Protein AF-A0A8S3EG50-F1 (afdb_monomer)

Sequence (55 aa):
MKFQETQKLLERGQIEESTSPWSSPIVLVKKKDKTMRFCIDYRRLNAITIKDAFP

Organism: NCBI:txid392030
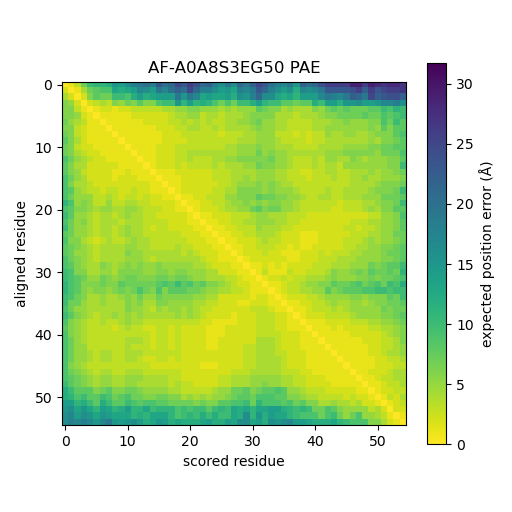
Foldseek 3Di:
DDPPVVVVCVVVVVDDDDPDPDDFDWDWDQDPVRDIDTDTPCVVVVVPDDDPDDD

Solvent-accessible surface area (backbone atoms only — not comparable to full-atom values): 3849 Å² total; per-residue (Å²): 136,83,64,66,64,58,54,53,35,41,76,69,66,76,50,78,92,78,88,62,97,72,86,65,58,79,44,83,42,77,43,95,87,72,46,77,41,88,40,70,56,49,66,73,55,62,72,74,49,83,82,87,80,80,134

InterPro domains:
  IPR043502 DNA/RNA polymerase superfamily [SSF56672] (5-55)
  IPR053134 RNA-directed DNA polymerase homolog [PTHR24559] (5-55)

Secondary structure (DSSP, 8-state):
---HHHHHHHHTTS------S----EEEEE-TTS-EEEEE--HHHHHHSPP----

pLDDT: mean 89.33, std 10.83, range [42.12, 96.25]

Mean predicted aligned error: 5.04 Å

Structure (mmCIF, N/CA/C/O backbone):
data_AF-A0A8S3EG50-F1
#
_entry.id   AF-A0A8S3EG50-F1
#
loop_
_atom_site.group_PDB
_atom_site.id
_atom_site.type_symbol
_atom_site.label_atom_id
_atom_site.label_alt_id
_atom_site.label_comp_id
_atom_site.label_asym_id
_atom_site.label_entity_id
_atom_site.label_seq_id
_atom_site.pdbx_PDB_ins_code
_atom_site.Cartn_x
_atom_site.Cartn_y
_atom_site.Cartn_z
_atom_site.occupancy
_atom_site.B_iso_or_equiv
_atom_site.auth_seq_id
_atom_site.auth_comp_id
_atom_site.auth_asym_id
_atom_site.auth_atom_id
_atom_site.pdbx_PDB_model_num
ATOM 1 N N . MET A 1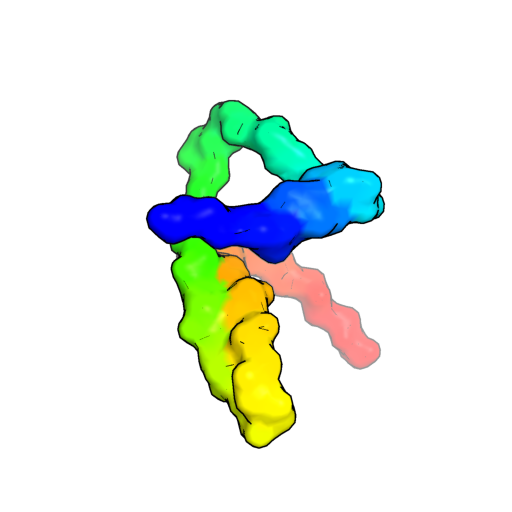 1 ? -14.527 16.461 8.769 1.00 42.22 1 MET A N 1
ATOM 2 C CA . MET A 1 1 ? -14.404 14.999 8.564 1.00 42.22 1 MET A CA 1
ATOM 3 C C . MET A 1 1 ? -13.068 14.544 9.128 1.00 42.22 1 MET A C 1
ATOM 5 O O . MET A 1 1 ? -12.047 14.858 8.540 1.00 42.22 1 MET A O 1
ATOM 9 N N . LYS A 1 2 ? -13.049 13.874 10.285 1.00 42.12 2 LYS A N 1
ATOM 10 C CA . LYS A 1 2 ? -11.844 13.184 10.770 1.00 42.12 2 LYS A CA 1
ATOM 11 C C . LYS A 1 2 ? -11.906 11.751 10.250 1.00 42.12 2 LYS A C 1
ATOM 13 O O . LYS A 1 2 ? -12.849 11.034 10.577 1.00 42.12 2 LYS A O 1
ATOM 18 N N . PHE A 1 3 ? -10.937 11.342 9.438 1.00 63.72 3 PHE A N 1
ATOM 19 C CA . PHE A 1 3 ? -10.817 9.958 8.984 1.00 63.72 3 PHE A CA 1
ATOM 20 C C . PHE A 1 3 ? -10.247 9.115 10.133 1.00 63.72 3 PHE A C 1
ATOM 22 O O . PHE A 1 3 ? -9.063 8.801 10.157 1.00 63.72 3 PHE A O 1
ATOM 29 N N . GLN A 1 4 ? -11.086 8.792 11.128 1.00 72.00 4 GLN A N 1
ATOM 30 C CA . GLN A 1 4 ? -10.701 7.958 12.280 1.00 72.00 4 GLN A CA 1
ATOM 31 C C . GLN A 1 4 ? -10.047 6.639 11.847 1.00 72.00 4 GLN A C 1
ATOM 33 O O . GLN A 1 4 ? -9.196 6.112 12.550 1.00 72.00 4 GLN A O 1
ATOM 38 N N . GLU A 1 5 ? -10.426 6.115 10.682 1.00 80.31 5 GLU A N 1
ATOM 39 C CA . GLU A 1 5 ? -9.855 4.883 10.150 1.00 80.31 5 GLU A CA 1
ATOM 40 C C . GLU A 1 5 ? -8.394 5.045 9.712 1.00 80.31 5 GLU A C 1
ATOM 42 O O . GLU A 1 5 ? -7.590 4.162 9.978 1.00 80.31 5 GLU A O 1
ATOM 47 N N . THR A 1 6 ? -8.008 6.188 9.137 1.00 85.88 6 THR A N 1
ATOM 48 C CA . THR A 1 6 ? -6.614 6.456 8.744 1.00 85.88 6 THR A CA 1
ATOM 49 C C . THR A 1 6 ? -5.682 6.434 9.953 1.00 85.88 6 THR A C 1
ATOM 51 O O . THR A 1 6 ? -4.604 5.860 9.878 1.00 85.88 6 THR A O 1
ATOM 54 N N . GLN A 1 7 ? -6.117 6.992 11.088 1.00 89.56 7 GLN A N 1
ATOM 55 C CA . GLN A 1 7 ? -5.328 6.975 12.324 1.00 89.56 7 GLN A CA 1
ATOM 56 C C . GLN A 1 7 ? -5.135 5.554 12.857 1.00 89.56 7 GLN A C 1
ATOM 58 O O . GLN A 1 7 ? -4.014 5.171 13.158 1.00 89.56 7 GLN A O 1
ATOM 63 N N . LYS A 1 8 ? -6.182 4.720 12.855 1.00 90.12 8 LYS A N 1
ATOM 64 C CA . LYS A 1 8 ? -6.043 3.304 13.236 1.0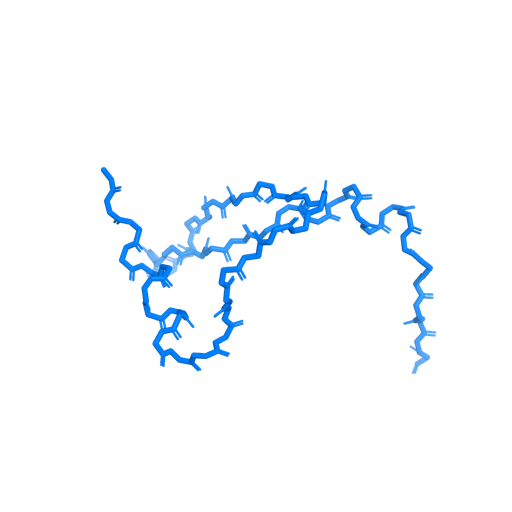0 90.12 8 LYS A CA 1
ATOM 65 C C . LYS A 1 8 ? -5.086 2.542 12.319 1.00 90.12 8 LYS A C 1
ATOM 67 O O . LYS A 1 8 ? -4.393 1.642 12.778 1.00 90.12 8 LYS A O 1
ATOM 72 N N . LEU A 1 9 ? -5.091 2.842 11.018 1.00 89.81 9 LEU A N 1
ATOM 73 C CA . LEU A 1 9 ? -4.185 2.206 10.058 1.00 89.81 9 LEU A CA 1
ATOM 74 C C . LEU A 1 9 ? -2.728 2.637 10.291 1.00 89.81 9 LEU A C 1
ATOM 76 O O . LEU A 1 9 ? -1.845 1.785 10.214 1.00 89.81 9 LEU A O 1
ATOM 80 N N . LEU A 1 10 ? -2.495 3.913 10.628 1.00 92.75 10 LEU A N 1
ATOM 81 C CA . LEU A 1 10 ? -1.185 4.433 11.043 1.00 92.75 10 LEU A CA 1
ATOM 82 C C . LEU A 1 10 ? -0.716 3.778 12.352 1.00 92.75 10 LEU A C 1
ATOM 84 O O . LEU A 1 10 ? 0.388 3.252 12.410 1.00 92.75 10 LEU A O 1
ATOM 88 N N . GLU A 1 11 ? -1.573 3.725 13.375 1.00 95.19 11 GLU A N 1
AT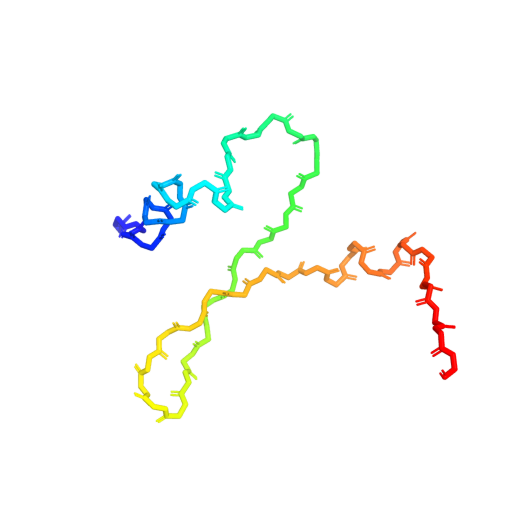OM 89 C CA . GLU A 1 11 ? -1.275 3.092 14.673 1.00 95.19 11 GLU A CA 1
ATOM 90 C C . GLU A 1 11 ? -0.965 1.593 14.544 1.00 95.19 11 GLU A C 1
ATOM 92 O O . GLU A 1 11 ? -0.139 1.05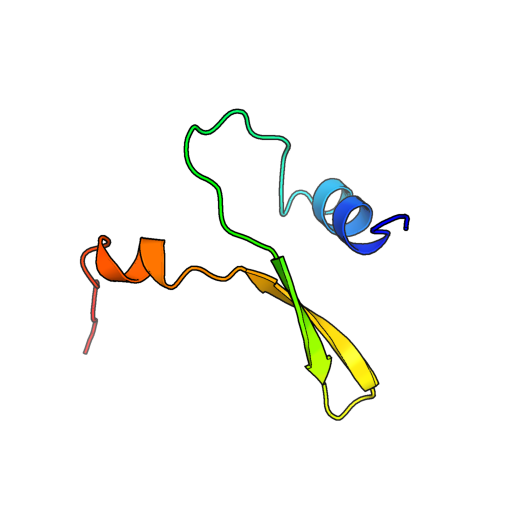8 15.279 1.00 95.19 11 GLU A O 1
ATOM 97 N N . ARG A 1 12 ? -1.609 0.903 13.594 1.00 94.81 12 ARG A N 1
ATOM 98 C CA . ARG A 1 12 ? -1.326 -0.507 13.274 1.00 94.81 12 ARG A CA 1
ATOM 99 C C . ARG A 1 12 ? -0.071 -0.700 12.419 1.00 94.81 12 ARG A C 1
ATOM 101 O O . ARG A 1 12 ? 0.277 -1.848 12.153 1.00 94.81 12 ARG A O 1
ATOM 108 N N . GLY A 1 13 ? 0.553 0.375 11.937 1.00 94.50 13 GLY A N 1
ATOM 109 C CA . GLY A 1 13 ? 1.707 0.322 11.037 1.00 94.50 13 GLY A CA 1
ATOM 110 C C . GLY A 1 13 ? 1.388 -0.215 9.637 1.00 94.50 13 GLY A C 1
ATOM 111 O O . GLY A 1 13 ? 2.269 -0.738 8.967 1.00 94.50 13 GLY A O 1
ATOM 112 N N . GLN A 1 14 ? 0.126 -0.144 9.198 1.00 92.25 14 GLN A N 1
ATOM 113 C CA . GLN A 1 14 ? -0.286 -0.630 7.870 1.00 92.25 14 GLN A CA 1
ATOM 114 C C . GLN A 1 14 ? -0.076 0.409 6.765 1.00 92.25 14 GLN A C 1
ATOM 116 O O . GLN A 1 14 ? 0.018 0.048 5.594 1.00 92.25 14 GLN A O 1
ATOM 121 N N . ILE A 1 15 ? -0.058 1.690 7.133 1.00 93.19 15 ILE A N 1
ATOM 122 C CA . ILE A 1 15 ? 0.211 2.818 6.239 1.00 93.19 15 ILE A CA 1
ATOM 123 C C . ILE A 1 15 ? 1.183 3.778 6.926 1.00 93.19 15 ILE A C 1
ATOM 125 O O . ILE A 1 15 ? 1.310 3.759 8.148 1.00 93.19 15 ILE A O 1
ATOM 129 N N . GLU A 1 16 ? 1.801 4.651 6.140 1.00 94.94 16 GLU A N 1
ATOM 130 C CA . GLU A 1 16 ? 2.689 5.715 6.602 1.00 94.94 16 GLU A CA 1
ATOM 131 C C . GLU A 1 16 ? 2.481 6.986 5.770 1.00 94.94 16 GLU A C 1
ATOM 133 O O . GLU A 1 16 ? 1.850 6.961 4.707 1.00 94.94 16 GLU A O 1
ATOM 138 N N . GLU A 1 17 ? 2.988 8.113 6.265 1.00 94.12 17 GLU A N 1
ATOM 139 C CA . GLU A 1 17 ? 3.039 9.341 5.475 1.00 94.12 17 GLU A CA 1
ATOM 140 C C . GLU A 1 17 ? 4.021 9.174 4.310 1.00 94.12 17 GLU A C 1
ATOM 142 O O . GLU A 1 17 ? 5.110 8.628 4.467 1.00 94.12 17 GLU A O 1
ATOM 147 N N . SER A 1 18 ? 3.641 9.651 3.124 1.00 93.69 18 SER A N 1
ATOM 148 C CA . SER A 1 18 ? 4.437 9.492 1.908 1.00 93.69 18 SER A CA 1
ATOM 149 C C . SER A 1 18 ? 4.531 10.801 1.135 1.00 93.69 18 SER A C 1
ATOM 151 O O . SER A 1 18 ? 3.558 11.545 1.026 1.00 93.69 18 SER A O 1
ATOM 153 N N . THR A 1 19 ? 5.699 11.046 0.544 1.00 95.94 19 THR A N 1
ATOM 154 C CA . THR A 1 19 ? 5.971 12.148 -0.394 1.00 95.94 19 THR A CA 1
ATOM 155 C C . THR A 1 19 ? 6.035 11.667 -1.849 1.00 95.94 19 THR A C 1
ATOM 157 O O . THR A 1 19 ? 6.591 12.345 -2.713 1.00 95.94 19 THR A O 1
ATOM 160 N N . SER A 1 20 ? 5.481 10.482 -2.132 1.00 95.00 20 SER A N 1
ATOM 161 C CA . SER A 1 20 ? 5.492 9.883 -3.466 1.00 95.00 20 SER A CA 1
ATOM 162 C C . SER A 1 20 ? 4.874 10.812 -4.521 1.00 95.00 20 SER A C 1
ATOM 164 O O . SER A 1 20 ? 3.817 11.402 -4.283 1.00 95.00 20 SER A O 1
ATOM 166 N N . PRO A 1 21 ? 5.456 10.887 -5.732 1.00 95.12 21 PRO A N 1
ATOM 167 C CA . PRO A 1 21 ? 4.835 11.596 -6.849 1.00 95.12 21 PRO A CA 1
ATOM 168 C C . PRO A 1 21 ? 3.574 10.884 -7.375 1.00 95.12 21 PRO A C 1
ATOM 170 O O . PRO A 1 21 ? 2.851 11.439 -8.203 1.00 95.12 21 PRO A O 1
ATOM 173 N N . TRP A 1 22 ? 3.298 9.659 -6.911 1.00 94.31 22 TRP A N 1
ATOM 174 C CA . TRP A 1 22 ? 2.111 8.885 -7.263 1.00 94.31 22 TRP A CA 1
ATOM 175 C C . TRP A 1 22 ? 1.064 8.949 -6.154 1.00 94.31 22 TRP A C 1
ATOM 177 O O . TRP A 1 22 ? 1.361 8.712 -4.986 1.00 94.31 22 TRP A O 1
ATOM 187 N N . SER A 1 23 ? -0.191 9.177 -6.538 1.00 94.25 23 SER A N 1
ATOM 188 C CA . SER A 1 23 ? -1.340 9.093 -5.638 1.00 94.25 23 SER A CA 1
ATOM 189 C C . SER A 1 23 ? -2.514 8.394 -6.319 1.00 94.25 23 SER A C 1
ATOM 191 O O . SER A 1 23 ? -2.623 8.341 -7.546 1.00 94.25 23 SER A O 1
ATOM 193 N N . SER A 1 24 ? -3.390 7.795 -5.519 1.00 94.50 24 SER A N 1
ATOM 194 C CA . SER A 1 24 ? -4.637 7.183 -5.980 1.00 94.50 24 SER A CA 1
ATOM 195 C C . SER A 1 24 ? -5.754 7.558 -5.007 1.00 94.50 24 SER A C 1
ATOM 197 O O . SER A 1 24 ? -5.511 7.593 -3.799 1.00 94.50 24 SER A O 1
ATOM 199 N N . PRO A 1 25 ? -6.963 7.881 -5.494 1.00 93.56 25 PRO A N 1
ATOM 200 C CA . PRO A 1 25 ? -8.037 8.336 -4.625 1.00 93.56 25 PRO A CA 1
ATOM 201 C C . PRO A 1 25 ? -8.588 7.192 -3.764 1.00 93.56 25 PRO A C 1
ATOM 203 O O . PRO A 1 25 ? -8.602 6.023 -4.163 1.00 93.56 25 PRO A O 1
ATOM 206 N N . ILE A 1 26 ? -9.085 7.555 -2.581 1.00 90.31 26 ILE A N 1
ATOM 207 C CA . ILE A 1 26 ? -9.788 6.647 -1.673 1.00 90.31 26 ILE A CA 1
ATOM 208 C C . ILE A 1 26 ? -11.277 6.653 -2.017 1.00 90.31 26 ILE A C 1
ATOM 210 O O . ILE A 1 26 ? -11.905 7.704 -2.137 1.00 90.31 26 ILE A O 1
ATOM 214 N N . VAL A 1 27 ? -11.853 5.461 -2.113 1.00 91.19 27 VAL A N 1
ATOM 215 C CA . VAL A 1 27 ? -13.272 5.211 -2.350 1.00 91.19 27 VAL A CA 1
ATOM 216 C C . VAL A 1 27 ? -13.870 4.550 -1.115 1.00 91.19 27 VAL A C 1
ATOM 218 O O . VAL A 1 27 ? -13.380 3.532 -0.627 1.00 91.19 27 VAL A O 1
ATOM 221 N N . LEU A 1 28 ? -14.964 5.119 -0.617 1.00 89.38 28 LEU A N 1
ATOM 222 C CA . LEU A 1 28 ? -15.720 4.573 0.502 1.00 89.38 28 LEU A CA 1
ATOM 223 C C . LEU A 1 28 ? -16.900 3.760 -0.017 1.00 89.38 28 LEU A C 1
ATOM 225 O O . LEU A 1 28 ? -17.804 4.298 -0.652 1.00 89.38 28 LEU A O 1
ATOM 229 N N . VAL A 1 29 ? -16.907 2.464 0.285 1.00 90.56 29 VAL A N 1
ATOM 230 C CA . VAL A 1 29 ? -17.975 1.551 -0.135 1.00 90.56 29 VAL A CA 1
ATOM 231 C C . VAL A 1 29 ? -18.719 1.038 1.086 1.00 90.56 29 VAL A C 1
ATOM 233 O O . VAL A 1 29 ? -18.115 0.513 2.020 1.00 90.56 29 VAL A O 1
ATOM 236 N N . LYS A 1 30 ? -20.047 1.145 1.076 1.00 92.12 30 LYS A N 1
ATOM 237 C CA . LYS A 1 30 ? -20.892 0.555 2.115 1.00 92.12 30 LYS A CA 1
ATOM 238 C C . LYS A 1 30 ? -21.051 -0.945 1.859 1.00 92.12 30 LYS A C 1
ATOM 240 O O . LYS A 1 30 ? -21.509 -1.351 0.792 1.00 92.12 30 LYS A O 1
ATOM 245 N N . LYS A 1 31 ? -20.681 -1.775 2.832 1.00 91.88 31 LYS A N 1
ATOM 246 C CA . LYS A 1 31 ? -20.897 -3.226 2.789 1.00 91.88 31 LYS A CA 1
ATOM 247 C C . LYS A 1 31 ? -22.333 -3.589 3.193 1.00 91.88 31 LYS A C 1
ATOM 249 O O . LYS A 1 31 ? -23.048 -2.796 3.807 1.00 91.88 31 LYS A O 1
ATOM 254 N N . LYS A 1 32 ? -22.737 -4.832 2.893 1.00 94.50 32 LYS A N 1
ATOM 255 C CA . LYS A 1 32 ? -24.043 -5.400 3.292 1.00 94.50 32 LYS A CA 1
ATOM 256 C C . LYS A 1 32 ? -24.238 -5.429 4.814 1.00 94.50 32 LYS A C 1
ATOM 258 O O . LYS A 1 32 ? -25.343 -5.195 5.286 1.00 94.50 32 LYS A O 1
ATOM 263 N N . ASP A 1 33 ? -23.159 -5.635 5.570 1.00 93.44 33 ASP A N 1
ATOM 264 C CA . ASP A 1 33 ? -23.126 -5.604 7.042 1.00 93.44 33 ASP A CA 1
ATOM 265 C C . ASP A 1 33 ? -23.222 -4.178 7.637 1.00 93.44 33 ASP A C 1
ATOM 267 O O . ASP A 1 33 ? -23.048 -3.991 8.837 1.00 93.44 33 ASP A O 1
ATOM 271 N N . LYS A 1 34 ? -23.505 -3.165 6.803 1.00 88.31 34 LYS A N 1
ATOM 272 C CA . LYS A 1 34 ? -23.570 -1.731 7.138 1.00 88.31 34 LYS A CA 1
ATOM 273 C C . LYS A 1 34 ? -22.231 -1.105 7.548 1.00 88.31 34 LYS A C 1
ATOM 275 O O . LYS A 1 34 ? -22.211 0.090 7.839 1.00 88.31 34 LYS A O 1
ATOM 280 N N . THR A 1 35 ? -21.122 -1.845 7.507 1.00 88.19 35 THR A N 1
ATOM 281 C CA . THR A 1 35 ? -19.782 -1.278 7.706 1.00 88.19 35 THR A CA 1
ATOM 282 C C . THR A 1 35 ? -19.299 -0.548 6.452 1.00 88.19 35 THR A C 1
ATOM 284 O O . THR A 1 35 ? -19.769 -0.793 5.337 1.00 88.19 35 THR A O 1
AT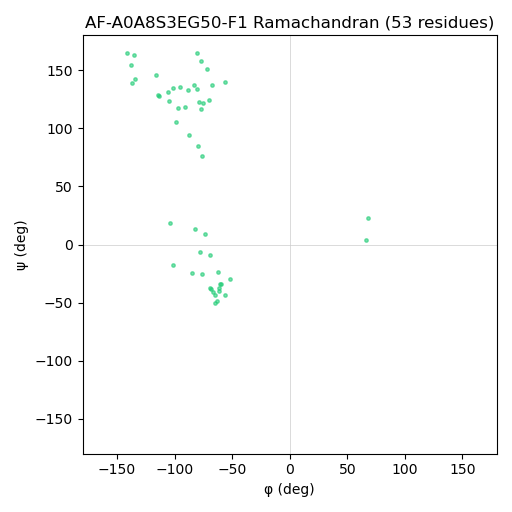OM 287 N N . MET A 1 36 ? -18.345 0.365 6.625 1.00 85.69 36 MET A N 1
ATOM 288 C CA . MET A 1 36 ? -17.675 1.043 5.516 1.00 85.69 36 MET A CA 1
ATOM 289 C C . MET A 1 36 ? -16.373 0.313 5.187 1.00 85.69 36 MET A C 1
ATOM 291 O O . MET A 1 36 ? -15.612 -0.052 6.082 1.00 85.69 36 MET A O 1
ATOM 295 N N . ARG A 1 37 ? -16.106 0.099 3.900 1.00 87.62 37 ARG A N 1
ATOM 296 C CA . ARG A 1 37 ? -14.822 -0.381 3.392 1.00 87.62 37 ARG A CA 1
ATOM 297 C C . ARG A 1 37 ? -14.090 0.791 2.751 1.00 87.62 37 ARG A C 1
ATOM 299 O O . ARG A 1 37 ? -14.618 1.412 1.831 1.00 87.62 37 ARG A O 1
ATOM 306 N N . PHE A 1 38 ? -12.883 1.057 3.234 1.00 88.25 38 PHE A N 1
ATOM 307 C CA . PHE A 1 38 ? -11.919 1.906 2.550 1.00 88.25 38 PHE A CA 1
ATOM 308 C C . PHE A 1 38 ? -11.293 1.094 1.413 1.00 88.25 38 PHE A C 1
ATOM 310 O O . PHE A 1 38 ? -10.661 0.068 1.658 1.00 88.25 38 PHE A O 1
ATOM 317 N N . CYS A 1 39 ? -11.516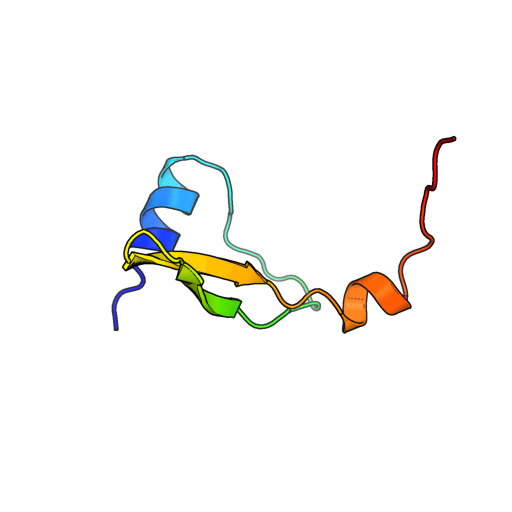 1.523 0.178 1.00 90.25 39 CYS A N 1
ATOM 318 C CA . CYS A 1 39 ? -10.911 0.956 -1.022 1.00 90.25 39 CYS A CA 1
ATOM 319 C C . CYS A 1 39 ? -10.023 2.021 -1.669 1.00 90.25 39 CYS A C 1
ATOM 321 O O . CYS A 1 39 ? -10.368 3.197 -1.642 1.00 90.25 39 CYS A O 1
ATOM 323 N N . ILE A 1 40 ? -8.914 1.625 -2.286 1.00 92.69 40 ILE A N 1
ATOM 324 C CA . ILE A 1 40 ? -8.074 2.536 -3.072 1.00 92.69 40 ILE A CA 1
ATOM 325 C C . ILE A 1 40 ? -8.312 2.234 -4.549 1.00 92.69 40 ILE A C 1
ATOM 327 O O . ILE A 1 40 ? -8.315 1.070 -4.959 1.00 92.69 40 ILE A O 1
ATOM 331 N N . ASP A 1 41 ? -8.553 3.269 -5.350 1.00 94.88 41 ASP A N 1
ATOM 332 C CA . ASP A 1 41 ? -8.764 3.109 -6.786 1.00 94.88 41 ASP A CA 1
ATOM 333 C C . ASP A 1 41 ? -7.431 2.953 -7.531 1.00 94.88 41 ASP A C 1
ATOM 335 O O . ASP A 1 41 ? -6.874 3.906 -8.076 1.00 94.88 41 ASP A O 1
ATOM 339 N N . TYR A 1 42 ? -6.933 1.720 -7.580 1.00 95.75 42 TYR A N 1
ATOM 340 C CA . TYR A 1 42 ? -5.701 1.375 -8.289 1.00 95.75 42 TYR A CA 1
ATOM 341 C C . TYR A 1 42 ? -5.885 1.147 -9.794 1.00 95.75 42 TYR A C 1
ATOM 343 O O . TYR A 1 42 ? -4.973 0.631 -10.433 1.00 95.75 42 TYR A O 1
ATOM 351 N N . ARG A 1 43 ? -7.016 1.512 -10.417 1.00 95.94 43 ARG A N 1
ATOM 352 C CA . ARG A 1 43 ? -7.252 1.205 -11.847 1.00 95.94 43 ARG A CA 1
ATOM 353 C C . ARG A 1 43 ? -6.152 1.739 -12.769 1.00 95.94 43 ARG A C 1
ATOM 355 O O . ARG A 1 43 ? -5.704 1.011 -13.649 1.00 95.94 43 ARG A O 1
ATOM 362 N N . ARG A 1 44 ? -5.686 2.976 -12.548 1.00 95.19 44 ARG A N 1
ATOM 363 C CA . ARG A 1 44 ? -4.585 3.571 -13.332 1.00 95.19 44 ARG A CA 1
ATOM 364 C C . ARG A 1 44 ? -3.256 2.857 -13.087 1.00 95.19 44 ARG A C 1
ATOM 366 O O . ARG A 1 44 ? -2.516 2.637 -14.037 1.00 95.19 44 ARG A O 1
ATOM 373 N N . LEU A 1 45 ? -2.975 2.489 -11.836 1.00 95.56 45 LEU A N 1
ATOM 374 C CA . LEU A 1 45 ? -1.767 1.754 -11.461 1.00 95.56 45 LEU A CA 1
ATOM 375 C C . LEU A 1 45 ? -1.764 0.356 -12.099 1.00 95.56 45 LEU A C 1
ATOM 377 O O . LEU A 1 45 ? -0.840 -0.004 -12.815 1.00 95.56 45 LEU A O 1
ATOM 381 N N . ASN A 1 46 ? -2.858 -0.387 -11.950 1.00 95.44 46 ASN A N 1
ATOM 382 C CA . ASN A 1 46 ? -3.006 -1.740 -12.484 1.00 95.44 46 ASN A CA 1
ATOM 383 C C . ASN A 1 46 ? -2.922 -1.809 -14.018 1.00 95.44 46 ASN A C 1
ATOM 385 O O . ASN A 1 46 ? -2.634 -2.874 -14.553 1.00 95.44 46 ASN A O 1
ATOM 389 N N . ALA A 1 47 ? -3.204 -0.711 -14.727 1.00 95.88 47 ALA A N 1
ATOM 390 C CA . ALA A 1 47 ? -3.078 -0.639 -16.182 1.00 95.88 47 ALA A CA 1
ATOM 391 C C . ALA A 1 47 ? -1.619 -0.515 -16.658 1.00 95.88 47 ALA A C 1
ATOM 393 O O . ALA A 1 47 ? -1.324 -0.899 -17.786 1.00 95.88 47 ALA A O 1
ATOM 394 N N . ILE A 1 48 ? -0.725 0.023 -15.820 1.00 95.81 48 ILE A N 1
ATOM 395 C CA . ILE A 1 48 ? 0.702 0.200 -16.139 1.00 95.81 48 ILE A CA 1
ATOM 396 C C . ILE A 1 48 ? 1.594 -0.866 -15.490 1.00 95.81 48 ILE A C 1
ATOM 398 O O . ILE A 1 48 ? 2.737 -1.043 -15.901 1.00 95.81 48 ILE A O 1
ATOM 402 N N . THR A 1 49 ? 1.092 -1.575 -14.476 1.00 96.25 49 THR A N 1
ATOM 403 C CA . THR A 1 49 ? 1.807 -2.670 -13.814 1.00 96.25 49 THR A CA 1
ATOM 404 C C . THR A 1 49 ? 1.693 -3.963 -14.624 1.00 96.25 49 THR A C 1
ATOM 406 O O . THR A 1 49 ? 0.604 -4.361 -15.040 1.00 96.25 49 THR A O 1
ATOM 409 N N . ILE A 1 50 ? 2.818 -4.657 -14.814 1.00 94.88 50 ILE A N 1
ATOM 410 C CA . ILE A 1 50 ? 2.847 -5.997 -15.413 1.00 94.88 50 ILE A CA 1
ATOM 411 C C . ILE A 1 50 ? 2.233 -6.980 -14.413 1.00 94.88 50 ILE A C 1
ATOM 413 O O . ILE A 1 50 ? 2.662 -7.052 -13.263 1.00 94.88 50 ILE A O 1
ATOM 417 N N . LYS A 1 51 ? 1.206 -7.720 -14.840 1.00 91.44 51 LYS A N 1
ATOM 418 C CA . LYS A 1 51 ? 0.545 -8.716 -13.992 1.00 91.44 51 LYS A CA 1
ATOM 419 C C . LYS A 1 51 ? 1.426 -9.952 -13.865 1.00 91.44 51 LYS A C 1
ATOM 421 O O . LYS A 1 51 ? 1.716 -10.594 -14.869 1.00 91.44 51 LYS A O 1
ATOM 426 N N . ASP A 1 52 ? 1.771 -10.299 -12.635 1.00 90.25 52 ASP A N 1
ATOM 427 C CA . ASP A 1 52 ? 2.373 -11.585 -12.307 1.00 90.25 52 ASP A CA 1
ATOM 428 C C . ASP A 1 52 ? 1.252 -12.600 -12.037 1.00 90.25 52 ASP A C 1
ATOM 430 O O . ASP A 1 52 ? 0.645 -12.615 -10.965 1.00 90.25 52 ASP A O 1
ATOM 434 N N . ALA A 1 53 ? 0.871 -13.351 -13.073 1.00 88.38 53 ALA A N 1
ATOM 435 C CA . ALA A 1 53 ? -0.199 -14.341 -13.002 1.00 88.38 53 ALA A CA 1
ATOM 436 C C . ALA A 1 53 ? 0.401 -15.741 -12.821 1.00 88.38 53 ALA A C 1
ATOM 438 O O . ALA A 1 53 ? 0.926 -16.320 -13.771 1.00 88.38 53 ALA A O 1
ATOM 439 N N . PHE A 1 54 ? 0.300 -16.279 -11.604 1.00 86.88 54 PHE A N 1
ATOM 440 C CA . PHE A 1 54 ? 0.659 -17.664 -11.301 1.00 86.88 54 PHE A CA 1
ATOM 441 C C . PHE A 1 54 ? -0.509 -18.619 -11.652 1.00 86.88 54 PHE A C 1
ATOM 443 O O . PHE A 1 54 ? -1.653 -18.248 -11.368 1.00 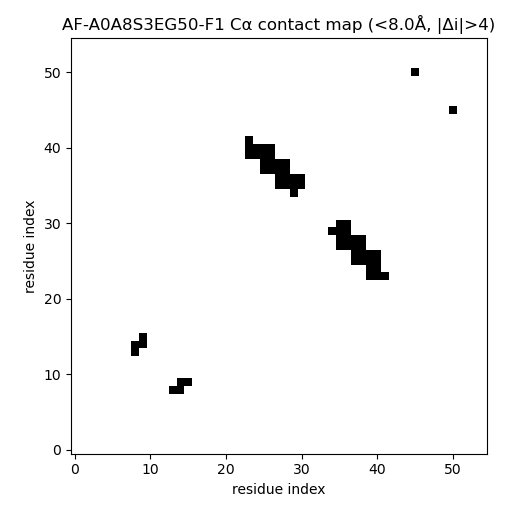86.88 54 PHE A O 1
ATOM 450 N N . PRO A 1 55 ? -0.255 -19.795 -12.271 1.00 82.50 55 PRO A N 1
ATOM 451 C CA . PR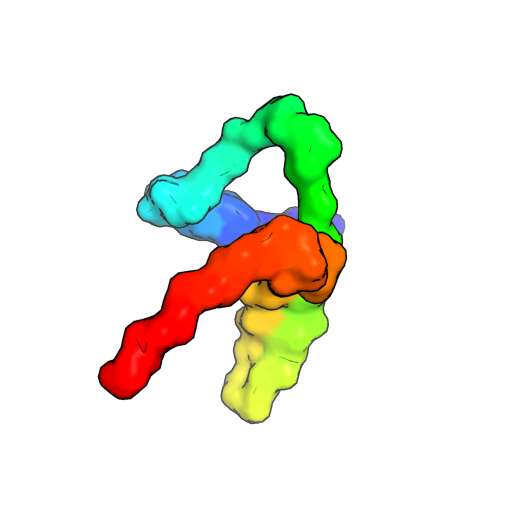O A 1 55 ? -1.283 -20.792 -12.603 1.00 82.50 55 PRO A CA 1
ATOM 452 C C . PRO A 1 55 ? -2.016 -21.402 -11.402 1.00 82.50 55 PRO A C 1
ATOM 454 O O . PRO A 1 55 ? -1.363 -21.663 -10.367 1.00 82.50 55 PRO A O 1
#

Nearest PDB structures (foldseek):
  4ol8-assembly2_F  TM=8.979E-01  e=2.474E-03  Saccharomyces cerevisiae
  8h6l-assembly1_5B  TM=3.302E-01  e=7.836E+00  Homo sapiens

Radius of gyration: 14.32 Å; Cα contacts (8 Å, |Δi|>4): 31; chains: 1; bounding box: 30×36×31 Å